Protein AF-A0A936DCD4-F1 (afdb_monomer_lite)

Sequence (125 aa):
MEKHLATALERLELAAAAGQKAVAVRLRDGKKLAVAVKRLAKRKGALVKRKKVASRRARKSPSGETRRALKSAIRELTTTTAALAKAKAAKASHATEYAALRTAHRRAAGYARAIAQVDRALRRK

Structure (mmCIF, N/CA/C/O backbone):
data_AF-A0A936DCD4-F1
#
_entry.id   AF-A0A936DCD4-F1
#
loop_
_atom_site.group_PDB
_atom_site.id
_atom_site.type_symbol
_atom_site.label_atom_id
_atom_site.label_alt_id
_atom_site.label_comp_id
_atom_site.label_asym_id
_atom_site.label_entity_id
_atom_site.label_seq_id
_atom_site.pdbx_PDB_ins_code
_atom_site.Cartn_x
_atom_site.Cartn_y
_atom_site.Cartn_z
_atom_site.occupancy
_atom_site.B_iso_or_equiv
_atom_site.auth_seq_id
_atom_site.auth_comp_id
_atom_site.auth_asym_id
_atom_site.auth_atom_id
_atom_site.pdbx_PDB_model_num
ATOM 1 N N . MET A 1 1 ? -34.923 10.822 30.972 1.00 56.56 1 MET A N 1
ATOM 2 C CA . MET A 1 1 ? -33.587 10.178 30.979 1.00 56.56 1 MET A CA 1
ATOM 3 C C . MET A 1 1 ? -33.568 8.827 30.267 1.00 56.56 1 MET A C 1
ATOM 5 O O . MET A 1 1 ? -32.669 8.615 29.466 1.00 56.56 1 MET A O 1
ATOM 9 N N . GLU A 1 2 ? -34.558 7.950 30.463 1.00 62.16 2 GLU A N 1
ATOM 10 C CA . GLU A 1 2 ? -34.585 6.606 29.845 1.00 62.16 2 GLU A CA 1
ATOM 11 C C . GLU A 1 2 ? -34.512 6.599 28.308 1.00 62.16 2 GLU A C 1
ATOM 13 O O . GLU A 1 2 ? -33.747 5.830 27.733 1.00 62.16 2 GLU A O 1
ATOM 18 N N . LYS A 1 3 ? -35.212 7.518 27.622 1.00 66.38 3 LYS A N 1
ATOM 19 C CA . LYS A 1 3 ? -35.131 7.646 26.152 1.00 66.38 3 LYS A CA 1
ATOM 20 C C . LYS A 1 3 ? -33.720 7.978 25.644 1.00 66.38 3 LYS A C 1
ATOM 22 O O . LYS A 1 3 ? -33.325 7.497 24.583 1.00 66.38 3 LYS A O 1
ATOM 27 N N . HIS A 1 4 ? -32.948 8.774 26.389 1.00 72.81 4 HIS A N 1
ATOM 28 C CA . HIS A 1 4 ? -31.580 9.140 25.997 1.00 72.81 4 HIS A CA 1
ATOM 29 C C . HIS A 1 4 ? -30.605 7.974 26.176 1.00 72.81 4 HIS A C 1
ATOM 31 O O . HIS A 1 4 ? -29.715 7.803 25.347 1.00 72.81 4 HIS A O 1
ATOM 37 N N . LEU A 1 5 ? -30.816 7.147 27.204 1.00 73.94 5 LEU A N 1
ATOM 38 C CA . LEU A 1 5 ? -30.068 5.909 27.419 1.00 73.94 5 LEU A CA 1
ATOM 39 C C . LEU A 1 5 ? -30.348 4.892 26.310 1.00 73.94 5 LEU A C 1
ATOM 41 O O . LEU A 1 5 ? -29.406 4.445 25.665 1.00 73.94 5 LEU A O 1
ATOM 45 N N . ALA A 1 6 ? -31.618 4.609 26.006 1.00 76.12 6 ALA A N 1
ATOM 46 C CA . ALA A 1 6 ? -31.985 3.689 24.925 1.00 76.12 6 ALA A CA 1
ATOM 47 C C . ALA A 1 6 ? -31.394 4.119 23.567 1.00 76.12 6 ALA A C 1
ATOM 49 O O . ALA A 1 6 ? -30.773 3.318 22.871 1.00 76.12 6 ALA A O 1
ATOM 50 N N . THR A 1 7 ? -31.481 5.415 23.243 1.00 81.69 7 THR A N 1
ATOM 51 C CA . THR A 1 7 ? -30.880 5.982 22.021 1.00 81.69 7 THR A CA 1
ATOM 52 C C . THR A 1 7 ? -29.352 5.842 22.004 1.00 81.69 7 THR A C 1
ATOM 54 O O . THR A 1 7 ? -28.753 5.613 20.953 1.00 81.69 7 THR A O 1
ATOM 57 N N . ALA A 1 8 ? -28.685 6.000 23.152 1.00 79.25 8 ALA A N 1
ATOM 58 C CA . ALA A 1 8 ? -27.233 5.856 23.247 1.00 79.25 8 ALA A CA 1
ATOM 59 C C . ALA A 1 8 ? -26.778 4.402 23.030 1.00 79.25 8 ALA A C 1
ATOM 61 O O . ALA A 1 8 ? -25.755 4.182 22.381 1.00 79.25 8 ALA A O 1
ATOM 62 N N . LEU A 1 9 ? -27.547 3.425 23.521 1.00 80.12 9 LEU A N 1
ATOM 63 C CA . LEU A 1 9 ? -27.272 1.999 23.323 1.00 80.12 9 LEU A CA 1
ATOM 64 C C . LEU A 1 9 ? -27.428 1.587 21.866 1.00 80.12 9 LEU A C 1
ATOM 66 O O . LEU A 1 9 ? -26.513 0.992 21.301 1.00 80.12 9 LEU A O 1
ATOM 70 N N . GLU A 1 10 ? -28.523 1.993 21.231 1.00 82.88 10 GLU A N 1
ATOM 71 C CA . GLU A 1 10 ? -28.753 1.729 19.811 1.00 82.88 10 GLU A CA 1
ATOM 72 C C . GLU A 1 10 ? -27.627 2.326 18.948 1.00 82.88 10 GLU A C 1
ATOM 74 O O . GLU A 1 10 ? -27.054 1.661 18.081 1.00 82.88 10 GLU A O 1
ATOM 79 N N . ARG A 1 11 ? -27.208 3.565 19.243 1.00 84.62 11 ARG A N 1
ATOM 80 C CA . ARG A 1 11 ? -26.066 4.203 18.566 1.00 84.62 11 ARG A CA 1
ATOM 81 C C . ARG A 1 11 ? -24.754 3.452 18.786 1.00 84.62 11 ARG A C 1
ATOM 83 O O . ARG A 1 11 ? -23.942 3.380 17.862 1.00 84.62 11 ARG A O 1
ATOM 90 N N . LEU A 1 12 ? -24.528 2.901 19.978 1.00 83.38 12 LEU A N 1
ATOM 91 C CA . LEU A 1 12 ? -23.328 2.124 20.287 1.00 83.38 12 LEU A CA 1
ATOM 92 C C . LEU A 1 12 ? -23.303 0.793 19.525 1.00 83.38 12 LEU A C 1
ATOM 94 O O . LEU A 1 12 ? -22.260 0.424 18.982 1.00 83.38 12 LEU A O 1
ATOM 98 N N . GLU A 1 13 ? -24.435 0.095 19.439 1.00 82.94 13 GLU A N 1
ATOM 99 C CA . GLU A 1 13 ? -24.567 -1.142 18.664 1.00 82.94 13 GLU A CA 1
ATOM 100 C C . GLU A 1 13 ? -24.345 -0.895 17.169 1.00 82.94 13 GLU A C 1
ATOM 102 O O . GLU A 1 13 ? -23.547 -1.592 16.529 1.00 82.94 13 GLU A O 1
ATOM 107 N N . LEU A 1 14 ? -24.959 0.161 16.624 1.00 84.75 14 LEU A N 1
ATOM 108 C CA . LEU A 1 14 ? -24.741 0.596 15.245 1.00 84.75 14 LEU A CA 1
ATOM 109 C C . LEU A 1 14 ? -23.267 0.941 14.990 1.00 84.75 14 LEU A C 1
ATOM 111 O O . LEU A 1 14 ? -22.693 0.501 13.989 1.00 84.75 14 LEU A O 1
ATOM 115 N N . ALA A 1 15 ? -22.620 1.667 15.906 1.00 84.38 15 ALA A N 1
ATOM 116 C CA . ALA A 1 15 ? -21.201 2.002 15.809 1.00 84.38 15 ALA A CA 1
ATOM 117 C C . ALA A 1 15 ? -20.300 0.756 15.877 1.00 84.38 15 ALA A C 1
ATOM 119 O O . ALA A 1 15 ? -19.321 0.656 15.130 1.00 84.38 15 ALA A O 1
ATOM 120 N N . ALA A 1 16 ? -20.631 -0.225 16.720 1.00 84.50 16 ALA A N 1
ATOM 121 C CA . ALA A 1 16 ? -19.896 -1.482 16.817 1.00 84.50 16 ALA A CA 1
ATOM 122 C C . ALA A 1 16 ? -19.998 -2.299 15.517 1.00 84.50 16 ALA A C 1
ATOM 124 O O . ALA A 1 16 ? -18.972 -2.747 14.991 1.00 84.50 16 ALA A O 1
ATOM 125 N N . ALA A 1 17 ? -21.204 -2.427 14.953 1.00 85.12 17 ALA A N 1
ATOM 126 C CA . ALA A 1 17 ? -21.443 -3.124 13.691 1.00 85.12 17 ALA A CA 1
ATOM 127 C C . ALA A 1 17 ? -20.772 -2.417 12.498 1.00 85.12 17 ALA A C 1
ATOM 129 O O . ALA A 1 17 ? -20.125 -3.063 11.664 1.00 85.12 17 ALA A O 1
ATOM 130 N N . ALA A 1 18 ? -20.864 -1.085 12.430 1.00 87.44 18 ALA A N 1
ATOM 131 C CA . ALA A 1 18 ? -20.178 -0.281 11.420 1.00 87.44 18 ALA A CA 1
ATOM 132 C C . ALA A 1 18 ? -18.652 -0.420 11.532 1.00 87.44 18 ALA A C 1
ATOM 134 O O . ALA A 1 18 ? -17.971 -0.634 10.525 1.00 87.44 18 ALA A O 1
ATOM 135 N N . GLY A 1 19 ? -18.115 -0.394 12.756 1.00 88.19 19 GLY A N 1
ATOM 136 C CA . GLY A 1 19 ? -16.696 -0.608 13.031 1.00 88.19 19 GLY A CA 1
ATOM 137 C C . GLY A 1 19 ? -16.201 -1.974 12.550 1.00 88.19 19 GLY A C 1
ATOM 138 O O . GLY A 1 19 ? -15.152 -2.057 11.909 1.00 88.19 19 GLY A O 1
ATOM 139 N N . GLN A 1 20 ? -16.976 -3.041 12.765 1.00 89.06 20 GLN A N 1
ATOM 140 C CA . GLN A 1 20 ? -16.626 -4.382 12.288 1.00 89.06 20 GLN A CA 1
ATOM 141 C C . GLN A 1 20 ? -16.562 -4.447 10.755 1.00 89.06 20 GLN A C 1
ATOM 143 O O . GLN A 1 20 ? -15.596 -4.976 10.192 1.00 89.06 20 GLN A O 1
ATOM 148 N N . LYS A 1 21 ? -17.554 -3.863 10.067 1.00 90.69 21 LYS A N 1
ATOM 149 C CA . LYS A 1 21 ? -17.563 -3.762 8.598 1.00 90.69 21 LYS A CA 1
ATOM 150 C C . LYS A 1 21 ? -16.355 -2.968 8.095 1.00 90.69 21 LYS A C 1
ATOM 152 O O . LYS A 1 21 ? -15.657 -3.425 7.188 1.00 90.69 21 LYS A O 1
ATOM 157 N N . ALA A 1 22 ? -16.052 -1.831 8.721 1.00 91.56 22 ALA A N 1
ATOM 158 C CA . AL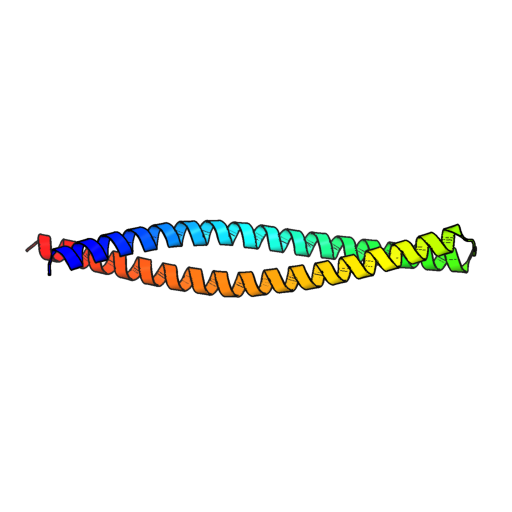A A 1 22 ? -14.912 -0.992 8.363 1.00 91.56 22 ALA A CA 1
ATOM 159 C C . ALA A 1 22 ? -13.570 -1.730 8.530 1.00 91.56 22 ALA A C 1
ATOM 161 O O . ALA A 1 22 ? -12.727 -1.689 7.632 1.00 91.56 22 ALA A O 1
ATOM 162 N N . VAL A 1 23 ? -13.385 -2.476 9.627 1.00 93.25 23 VAL A N 1
ATOM 163 C CA . VAL A 1 23 ? -12.195 -3.318 9.846 1.00 93.25 23 VAL A CA 1
ATOM 164 C C . VAL A 1 23 ? -12.067 -4.385 8.752 1.00 93.25 23 VAL A C 1
ATOM 166 O O . VAL A 1 23 ? -10.969 -4.606 8.237 1.00 93.25 23 VAL A O 1
ATOM 169 N N . ALA A 1 24 ? -13.163 -5.036 8.357 1.00 92.94 24 ALA A N 1
ATOM 170 C CA . ALA A 1 24 ? -13.134 -6.049 7.301 1.00 92.94 24 ALA A CA 1
ATOM 171 C C . ALA A 1 24 ? -12.758 -5.460 5.929 1.00 92.94 24 ALA A C 1
ATOM 173 O O . ALA A 1 24 ? -11.951 -6.051 5.205 1.00 92.94 24 ALA A O 1
ATOM 174 N N . VAL A 1 25 ? -13.296 -4.287 5.581 1.00 93.44 25 VAL A N 1
ATOM 175 C CA . VAL A 1 25 ? -12.967 -3.577 4.332 1.00 93.44 25 VAL A CA 1
ATOM 176 C C . VAL A 1 25 ? -11.498 -3.162 4.321 1.00 93.44 25 VAL A C 1
ATOM 178 O O . VAL A 1 25 ? -10.759 -3.548 3.414 1.00 93.44 25 VAL A O 1
ATOM 181 N N . ARG A 1 26 ? -11.033 -2.480 5.374 1.00 93.44 26 ARG A N 1
ATOM 182 C CA . ARG A 1 26 ? -9.640 -2.020 5.465 1.00 93.44 26 ARG A CA 1
ATOM 183 C C . ARG A 1 26 ? -8.646 -3.181 5.479 1.00 93.44 26 ARG A C 1
ATOM 185 O O . ARG A 1 26 ? -7.585 -3.099 4.870 1.00 93.44 26 ARG A O 1
ATOM 192 N N . LEU A 1 27 ? -8.999 -4.335 6.044 1.00 93.94 27 LEU A N 1
ATOM 193 C CA . LEU A 1 27 ? -8.162 -5.532 5.914 1.00 93.94 27 LEU A CA 1
ATOM 194 C C . LEU A 1 27 ? -7.952 -5.942 4.442 1.00 93.94 27 LEU A C 1
ATOM 196 O O . LEU A 1 27 ? -6.839 -6.304 4.051 1.00 93.94 27 LEU A O 1
ATOM 200 N N . ARG A 1 28 ? -9.003 -5.891 3.614 1.00 94.50 28 ARG A N 1
ATOM 201 C CA . ARG A 1 28 ? -8.914 -6.213 2.178 1.00 94.50 28 ARG A CA 1
ATOM 202 C C . ARG A 1 28 ? -8.073 -5.181 1.433 1.00 94.50 28 ARG A C 1
ATOM 204 O O . ARG A 1 28 ? -7.251 -5.563 0.600 1.00 94.50 28 ARG A O 1
ATOM 211 N N . ASP A 1 29 ? -8.219 -3.904 1.758 1.00 93.62 29 ASP A N 1
ATOM 212 C CA . ASP A 1 29 ? -7.445 -2.837 1.120 1.00 93.62 29 ASP A CA 1
ATOM 213 C C . ASP A 1 29 ? -5.957 -2.920 1.472 1.00 93.62 29 ASP A C 1
ATOM 215 O O . ASP A 1 29 ? -5.108 -2.838 0.581 1.00 93.62 29 ASP A O 1
ATOM 219 N N . GLY A 1 30 ? -5.624 -3.253 2.722 1.00 94.31 30 GLY A N 1
ATOM 220 C CA . GLY A 1 30 ? -4.253 -3.567 3.124 1.00 94.31 30 GLY A CA 1
ATOM 221 C C . GLY A 1 30 ? -3.627 -4.696 2.291 1.00 94.31 30 GLY A C 1
ATOM 222 O O . GLY A 1 30 ? -2.472 -4.590 1.863 1.00 94.31 30 GLY A O 1
ATOM 223 N N . LYS A 1 31 ? -4.394 -5.755 1.978 1.00 95.12 31 LYS A N 1
ATOM 224 C CA . LYS A 1 31 ? -3.939 -6.840 1.085 1.00 95.12 31 LYS A CA 1
ATOM 225 C C . LYS A 1 31 ? -3.697 -6.338 -0.341 1.00 95.12 31 LYS A C 1
ATOM 227 O O . LYS A 1 31 ? -2.653 -6.647 -0.919 1.00 95.12 31 LYS A O 1
ATOM 232 N N . LYS A 1 32 ? -4.606 -5.529 -0.900 1.00 96.12 32 LYS A N 1
ATOM 233 C CA . LYS A 1 32 ? -4.445 -4.933 -2.241 1.00 96.12 32 LYS A CA 1
ATOM 234 C C . LYS A 1 32 ? -3.188 -4.061 -2.321 1.00 96.12 32 LYS A C 1
ATOM 236 O O . LYS A 1 32 ? -2.408 -4.200 -3.265 1.00 96.12 32 LYS A O 1
ATOM 241 N N . LEU A 1 33 ? -2.940 -3.227 -1.310 1.00 95.44 33 LEU A N 1
ATOM 242 C CA . LEU A 1 33 ? -1.739 -2.389 -1.223 1.00 95.44 33 LEU A CA 1
ATOM 243 C C . LEU A 1 33 ? -0.461 -3.236 -1.157 1.00 95.44 33 LEU A C 1
ATOM 245 O O . LEU A 1 33 ? 0.514 -2.949 -1.855 1.00 95.44 33 LEU A O 1
ATOM 249 N N . ALA A 1 34 ? -0.463 -4.326 -0.384 1.00 96.00 34 ALA A N 1
ATOM 250 C CA . ALA A 1 34 ? 0.671 -5.248 -0.324 1.00 96.00 34 ALA A CA 1
ATOM 251 C C . ALA A 1 34 ? 0.963 -5.909 -1.685 1.00 96.00 34 ALA A C 1
ATOM 253 O O . ALA A 1 34 ? 2.125 -5.972 -2.104 1.00 96.00 34 ALA A O 1
ATOM 254 N N . VAL A 1 35 ? -0.077 -6.347 -2.403 1.00 97.75 35 VAL A N 1
ATOM 255 C CA . VAL A 1 35 ? 0.050 -6.901 -3.762 1.00 97.75 35 VAL A CA 1
ATOM 256 C C . VAL A 1 35 ? 0.597 -5.851 -4.731 1.00 97.75 35 VAL A C 1
ATOM 258 O O . VAL A 1 35 ? 1.523 -6.147 -5.492 1.00 97.75 35 VAL A O 1
ATOM 261 N N . ALA A 1 36 ? 0.097 -4.613 -4.675 1.00 96.62 36 ALA A N 1
ATOM 262 C CA . ALA A 1 36 ? 0.571 -3.518 -5.518 1.00 96.62 36 ALA A CA 1
ATOM 263 C C . ALA A 1 36 ? 2.064 -3.224 -5.296 1.00 96.62 36 ALA A C 1
ATOM 265 O O . ALA A 1 36 ? 2.824 -3.149 -6.266 1.00 96.62 36 ALA A O 1
ATOM 266 N N . VAL A 1 37 ? 2.508 -3.146 -4.035 1.00 98.12 37 VAL A N 1
ATOM 267 C CA . VAL A 1 37 ? 3.926 -2.968 -3.679 1.00 98.12 37 VAL A CA 1
ATOM 268 C C . VAL A 1 37 ? 4.777 -4.116 -4.228 1.00 98.12 37 VAL A C 1
ATOM 270 O O . VAL A 1 37 ? 5.798 -3.862 -4.870 1.00 98.12 37 VAL A O 1
ATOM 273 N N . LYS A 1 38 ? 4.352 -5.376 -4.048 1.00 98.06 38 LYS A N 1
ATOM 274 C CA . LYS A 1 38 ? 5.078 -6.554 -4.561 1.00 98.06 38 LYS A CA 1
ATOM 275 C C . LYS A 1 38 ? 5.194 -6.523 -6.088 1.00 98.06 38 LYS A C 1
ATOM 277 O O . LYS A 1 38 ? 6.276 -6.754 -6.629 1.00 98.06 38 LYS A O 1
ATOM 282 N N . ARG A 1 39 ? 4.102 -6.204 -6.789 1.00 97.94 39 ARG A N 1
ATOM 283 C CA . ARG A 1 39 ? 4.065 -6.095 -8.256 1.00 97.94 39 ARG A CA 1
ATOM 284 C C . ARG A 1 39 ? 5.008 -5.003 -8.764 1.00 97.94 39 ARG A C 1
ATOM 286 O O . ARG A 1 39 ? 5.801 -5.256 -9.668 1.00 97.94 39 ARG A O 1
ATOM 293 N N . LEU A 1 40 ? 4.959 -3.812 -8.168 1.00 98.00 40 LEU A N 1
ATOM 294 C CA . LEU A 1 40 ? 5.817 -2.685 -8.547 1.00 98.00 40 LEU A CA 1
ATOM 295 C C . LEU A 1 40 ? 7.297 -2.962 -8.250 1.00 98.00 40 LEU A C 1
ATOM 297 O O . LEU A 1 40 ? 8.152 -2.628 -9.067 1.00 98.00 40 LEU A O 1
ATOM 301 N N . ALA A 1 41 ? 7.608 -3.635 -7.139 1.00 97.88 41 ALA A N 1
ATOM 302 C CA . ALA A 1 41 ? 8.971 -4.055 -6.819 1.00 97.88 41 ALA A CA 1
ATOM 303 C C . ALA A 1 41 ? 9.525 -5.048 -7.856 1.00 97.88 41 ALA A C 1
ATOM 305 O O . ALA A 1 41 ? 10.635 -4.857 -8.358 1.00 97.88 41 ALA A O 1
ATOM 306 N N . LYS A 1 42 ? 8.732 -6.058 -8.247 1.00 98.12 42 LYS A N 1
ATOM 307 C CA . LYS A 1 42 ? 9.100 -6.993 -9.325 1.00 98.12 42 LYS A CA 1
ATOM 308 C C . LYS A 1 42 ? 9.320 -6.266 -10.655 1.00 98.12 42 LYS A C 1
ATOM 310 O O . LYS A 1 42 ? 10.345 -6.476 -11.304 1.00 98.12 42 LYS A O 1
ATOM 315 N N . ARG A 1 43 ? 8.404 -5.363 -11.032 1.00 97.25 43 ARG A N 1
ATOM 316 C CA . ARG A 1 43 ? 8.517 -4.556 -12.259 1.00 97.25 43 ARG A CA 1
ATOM 317 C C . ARG A 1 43 ? 9.779 -3.694 -12.252 1.00 97.25 43 ARG A C 1
ATOM 319 O O . ARG A 1 43 ? 10.503 -3.688 -13.242 1.00 97.25 43 ARG A O 1
ATOM 326 N N . LYS A 1 44 ? 10.096 -3.034 -11.132 1.00 97.44 44 LYS A N 1
ATOM 327 C CA . LYS A 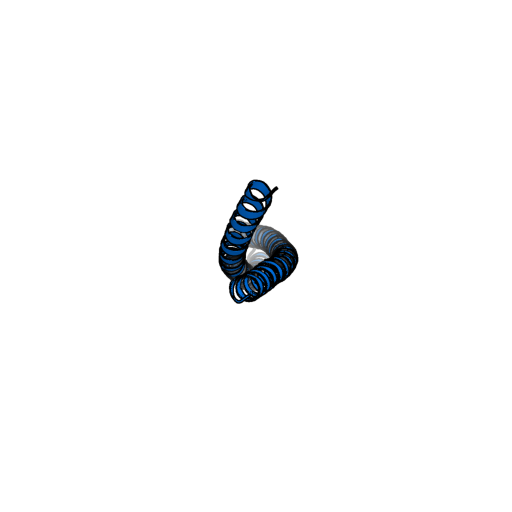1 44 ? 11.347 -2.276 -10.968 1.00 97.44 44 LYS A CA 1
ATOM 328 C C . LYS A 1 44 ? 12.566 -3.164 -11.233 1.00 97.44 44 LYS A C 1
ATOM 330 O O . LYS A 1 44 ? 13.439 -2.770 -12.001 1.00 97.44 44 LYS A O 1
ATOM 335 N N . GLY A 1 45 ? 12.608 -4.367 -10.656 1.00 97.12 45 GLY A N 1
ATOM 336 C CA . GLY A 1 45 ? 13.691 -5.328 -10.886 1.00 97.12 45 GLY A CA 1
ATOM 337 C C . GLY A 1 45 ? 13.868 -5.694 -12.365 1.00 97.12 45 GLY A C 1
ATOM 338 O O . GLY A 1 45 ? 14.986 -5.659 -12.882 1.00 97.12 45 GLY A O 1
ATOM 339 N N . ALA A 1 46 ? 12.770 -5.971 -13.073 1.00 97.31 46 ALA A N 1
ATOM 340 C CA . ALA A 1 46 ? 12.798 -6.254 -14.509 1.00 97.31 46 ALA A CA 1
ATOM 341 C C . ALA A 1 46 ? 13.291 -5.048 -15.335 1.00 97.31 46 ALA A C 1
ATOM 343 O O . ALA A 1 46 ? 14.141 -5.198 -16.214 1.00 97.31 46 ALA A O 1
ATOM 344 N N . LEU A 1 47 ? 12.831 -3.837 -15.011 1.00 97.38 47 LEU A N 1
ATOM 345 C CA . LEU A 1 47 ? 13.230 -2.608 -15.703 1.00 97.38 47 LEU A CA 1
ATOM 346 C C . LEU A 1 47 ? 14.701 -2.247 -15.480 1.00 97.38 47 LEU A C 1
ATOM 348 O O . LEU A 1 47 ? 15.355 -1.767 -16.403 1.00 97.38 47 LEU A O 1
ATOM 352 N N . VAL A 1 48 ? 15.261 -2.534 -14.301 1.00 97.62 48 VAL A N 1
ATOM 353 C CA . VAL A 1 48 ? 16.706 -2.390 -14.058 1.00 97.62 48 VAL A CA 1
ATOM 354 C C . VAL A 1 48 ? 17.502 -3.290 -15.006 1.00 97.62 48 VAL A C 1
ATOM 356 O O . VAL A 1 48 ? 18.474 -2.828 -15.610 1.00 97.62 48 VAL A O 1
ATOM 359 N N . LYS A 1 49 ? 17.083 -4.550 -15.192 1.00 97.06 49 LYS A N 1
ATOM 360 C CA . LYS A 1 49 ? 17.717 -5.464 -16.158 1.00 97.06 49 LYS A CA 1
ATOM 361 C C . LYS A 1 49 ? 17.571 -4.939 -17.592 1.00 97.06 49 LYS A C 1
ATOM 363 O O . LYS A 1 49 ? 18.571 -4.845 -18.302 1.00 97.06 49 LYS A O 1
ATOM 368 N N . ARG A 1 50 ? 16.368 -4.501 -17.986 1.00 95.81 50 ARG A N 1
ATOM 369 C CA . ARG A 1 50 ? 16.092 -3.920 -19.315 1.00 95.81 50 ARG A CA 1
ATOM 370 C C . ARG A 1 50 ? 16.960 -2.690 -19.599 1.00 95.81 50 ARG A C 1
ATOM 372 O O . ARG A 1 50 ? 17.577 -2.622 -20.658 1.00 95.81 50 ARG A O 1
ATOM 379 N N . LYS A 1 51 ? 17.094 -1.768 -18.636 1.00 97.38 51 LYS A N 1
ATOM 380 C CA . LYS A 1 51 ? 17.990 -0.600 -18.727 1.00 97.38 51 LYS A CA 1
ATOM 381 C C . LYS A 1 51 ? 19.441 -1.030 -18.951 1.00 97.38 51 LYS A C 1
ATOM 383 O O . LYS A 1 51 ? 20.111 -0.460 -19.808 1.00 97.38 51 LYS A O 1
ATOM 388 N N . LYS A 1 52 ? 19.938 -2.022 -18.199 1.00 96.69 52 LYS A N 1
ATOM 389 C CA . LYS A 1 52 ? 21.315 -2.528 -18.354 1.00 96.69 52 LYS A CA 1
ATOM 390 C C . LYS A 1 52 ? 21.553 -3.077 -19.764 1.00 96.69 52 LYS A C 1
ATOM 392 O O . LYS A 1 52 ? 22.554 -2.725 -20.382 1.00 96.69 52 LYS A O 1
ATOM 397 N N . VAL A 1 53 ? 20.627 -3.882 -20.289 1.00 95.75 53 VAL A N 1
ATOM 398 C CA . VAL A 1 53 ? 20.719 -4.438 -21.651 1.00 95.75 53 VAL A CA 1
ATOM 399 C C . VAL A 1 53 ? 20.661 -3.334 -22.707 1.00 95.75 53 VAL A C 1
ATOM 401 O O . VAL A 1 53 ? 21.525 -3.287 -23.579 1.00 95.75 53 VAL A O 1
ATOM 404 N N . ALA A 1 54 ? 19.703 -2.409 -22.603 1.00 94.69 54 ALA A N 1
ATOM 405 C CA . ALA A 1 54 ? 19.575 -1.287 -23.533 1.00 94.69 54 ALA A CA 1
ATOM 406 C C . ALA A 1 54 ? 20.823 -0.389 -23.528 1.00 94.69 54 ALA A C 1
ATOM 408 O O . ALA A 1 54 ? 21.294 0.012 -24.586 1.00 94.69 54 ALA A O 1
ATOM 409 N N . SER A 1 55 ? 21.409 -0.138 -22.353 1.00 95.88 55 SER A N 1
ATOM 410 C CA . SER A 1 55 ? 22.658 0.623 -22.212 1.00 95.88 55 SER A CA 1
ATOM 411 C C . SER A 1 55 ? 23.830 -0.078 -22.900 1.00 95.88 55 SER A C 1
ATOM 413 O O . SER A 1 55 ? 24.561 0.547 -23.665 1.00 95.88 55 SER A O 1
ATOM 415 N N . ARG A 1 56 ? 23.979 -1.396 -22.698 1.00 96.44 56 ARG A N 1
ATOM 416 C CA . ARG A 1 56 ? 25.008 -2.191 -23.389 1.00 96.44 56 ARG A CA 1
ATOM 417 C C . ARG A 1 56 ? 24.835 -2.142 -24.909 1.00 96.44 56 ARG A C 1
ATOM 419 O O . ARG A 1 56 ? 25.819 -1.942 -25.609 1.00 96.44 56 ARG A O 1
ATOM 426 N N . ARG A 1 57 ? 23.604 -2.274 -25.415 1.00 94.06 57 ARG A N 1
ATOM 427 C CA . ARG A 1 57 ? 23.309 -2.189 -26.858 1.00 94.06 57 ARG A CA 1
ATOM 428 C C . ARG A 1 57 ? 23.599 -0.802 -27.428 1.00 94.06 57 ARG A C 1
ATOM 430 O O . ARG A 1 57 ? 24.255 -0.712 -28.452 1.00 94.06 57 ARG A O 1
ATOM 437 N N . ALA A 1 58 ? 23.192 0.262 -26.738 1.00 94.88 58 ALA A N 1
ATOM 438 C CA . ALA A 1 58 ? 23.454 1.636 -27.169 1.00 94.88 58 ALA A CA 1
ATOM 439 C C . ALA A 1 58 ? 24.951 1.985 -27.212 1.00 94.88 58 ALA A C 1
ATOM 441 O O . ALA A 1 58 ? 25.345 2.833 -28.004 1.00 94.88 58 ALA A O 1
ATOM 442 N N . ARG A 1 59 ? 25.776 1.331 -26.380 1.00 94.38 59 ARG A N 1
ATOM 443 C CA . ARG A 1 59 ? 27.241 1.461 -26.416 1.00 94.38 59 ARG A CA 1
ATOM 444 C C . ARG A 1 59 ? 27.880 0.659 -27.550 1.00 94.38 59 ARG A C 1
ATOM 446 O O . ARG A 1 59 ? 28.789 1.165 -28.187 1.00 94.38 59 ARG A O 1
ATOM 453 N N . LYS A 1 60 ? 27.425 -0.578 -27.781 1.00 95.88 60 LYS A N 1
ATOM 454 C CA . LYS A 1 60 ? 27.992 -1.473 -28.806 1.00 95.88 60 LYS A CA 1
ATOM 455 C C . LYS A 1 60 ? 27.582 -1.103 -30.233 1.00 95.88 60 LYS A C 1
ATOM 457 O O . LYS A 1 60 ? 28.387 -1.225 -31.142 1.00 95.88 60 LYS A O 1
ATOM 462 N N . SER A 1 61 ? 26.337 -0.678 -30.420 1.00 91.81 61 SER A N 1
ATOM 463 C CA . SER A 1 61 ? 25.762 -0.353 -31.730 1.00 91.81 61 SER A CA 1
ATOM 464 C C . SER A 1 61 ? 24.932 0.927 -31.596 1.00 91.81 61 SER A C 1
ATOM 466 O O . SER A 1 61 ? 23.712 0.875 -31.386 1.00 91.81 61 SER A O 1
ATOM 468 N N . PRO A 1 62 ? 25.589 2.099 -31.614 1.00 92.06 62 PRO A N 1
ATOM 469 C CA . PRO A 1 62 ? 24.911 3.372 -31.432 1.00 92.06 62 PRO A CA 1
ATOM 470 C C . PRO A 1 62 ? 24.014 3.665 -32.637 1.00 92.06 62 PRO A C 1
ATOM 472 O O . PRO A 1 62 ? 24.491 3.857 -33.747 1.00 92.06 62 PRO A O 1
ATOM 475 N N . SER A 1 63 ? 22.706 3.737 -32.413 1.00 94.88 63 SER A N 1
ATOM 476 C CA . SER A 1 63 ? 21.724 4.112 -33.429 1.00 9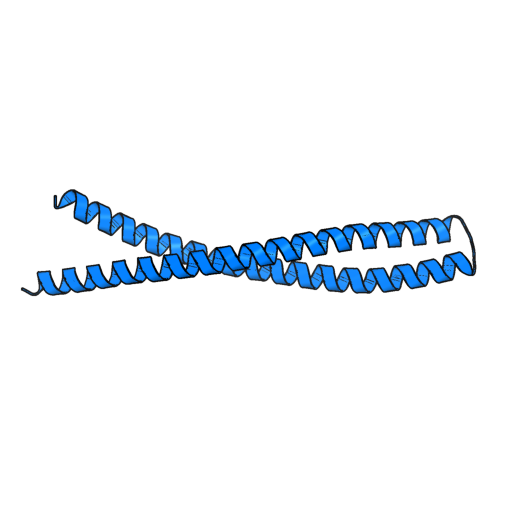4.88 63 SER A CA 1
ATOM 477 C C . SER A 1 63 ? 20.604 4.937 -32.796 1.00 94.88 63 SER A C 1
ATOM 479 O O . SER A 1 63 ? 20.472 5.013 -31.566 1.00 94.88 63 SER A O 1
ATOM 481 N N . GLY A 1 64 ? 19.776 5.578 -33.625 1.00 94.31 64 GLY A N 1
ATOM 482 C CA . GLY A 1 64 ? 18.588 6.288 -33.143 1.00 94.31 64 GLY A CA 1
ATOM 483 C C . GLY A 1 64 ? 17.664 5.374 -32.329 1.00 94.31 64 GLY A C 1
ATOM 484 O O . GLY A 1 64 ? 17.164 5.770 -31.273 1.00 94.31 64 GLY A O 1
ATOM 485 N N . GLU A 1 65 ? 17.510 4.124 -32.762 1.00 93.62 65 GLU A N 1
ATOM 486 C CA . GLU A 1 65 ? 16.690 3.112 -32.096 1.00 93.62 65 GLU A CA 1
ATOM 487 C C . GLU A 1 65 ? 17.258 2.693 -30.739 1.00 93.62 65 GLU A C 1
ATOM 489 O O . GLU A 1 65 ? 16.533 2.698 -29.740 1.00 93.62 65 GLU A O 1
ATOM 494 N N . THR A 1 66 ? 18.560 2.391 -30.649 1.00 93.88 66 THR A N 1
ATOM 495 C CA . THR A 1 66 ? 19.169 1.955 -29.380 1.00 93.88 66 THR A CA 1
ATOM 496 C C . THR A 1 66 ? 19.165 3.073 -28.334 1.00 93.88 66 THR A C 1
ATOM 498 O O . THR A 1 66 ? 18.922 2.816 -27.148 1.00 93.88 66 THR A O 1
ATOM 501 N N . ARG A 1 67 ? 19.307 4.336 -28.762 1.00 94.00 67 ARG A N 1
ATOM 502 C CA . ARG A 1 67 ? 19.127 5.518 -27.898 1.00 94.00 67 ARG A CA 1
ATOM 503 C C . ARG A 1 67 ? 17.678 5.680 -27.427 1.00 94.00 67 ARG A C 1
ATOM 505 O O . ARG A 1 67 ? 17.455 5.949 -26.243 1.00 94.00 67 ARG A O 1
ATOM 512 N N . ARG A 1 68 ? 16.686 5.505 -28.311 1.00 95.00 68 ARG A N 1
ATOM 513 C CA . ARG A 1 68 ? 15.251 5.564 -27.954 1.00 95.00 68 ARG A CA 1
ATOM 514 C C . ARG A 1 68 ? 14.878 4.462 -26.960 1.00 95.00 68 ARG A C 1
ATOM 516 O O . ARG A 1 68 ? 14.247 4.758 -25.945 1.00 95.00 68 ARG A O 1
ATOM 523 N N . ALA A 1 69 ? 15.341 3.233 -27.185 1.00 93.06 69 ALA A N 1
ATOM 524 C CA . ALA A 1 69 ? 15.118 2.104 -26.283 1.00 93.06 69 ALA A CA 1
ATOM 525 C C . ALA A 1 69 ? 15.706 2.352 -24.881 1.00 93.06 69 ALA A C 1
ATOM 527 O O . ALA A 1 69 ? 15.047 2.087 -23.873 1.00 93.06 69 ALA A O 1
ATOM 528 N N . LEU A 1 70 ? 16.917 2.917 -24.795 1.00 96.00 70 LEU A N 1
ATOM 529 C CA . LEU A 1 70 ? 17.525 3.292 -23.515 1.00 96.00 70 LEU A CA 1
ATOM 530 C C . LEU A 1 70 ? 16.724 4.392 -22.801 1.00 96.00 70 LEU A C 1
ATOM 532 O O . LEU A 1 70 ? 16.437 4.258 -21.610 1.00 96.00 70 LEU A O 1
ATOM 536 N N . LYS A 1 71 ? 16.325 5.454 -23.515 1.00 96.56 71 LYS A N 1
ATOM 537 C CA . LYS A 1 71 ? 15.500 6.538 -22.949 1.00 96.56 71 LYS A CA 1
ATOM 538 C C . LYS A 1 71 ? 14.154 6.019 -22.434 1.00 96.56 71 LYS A C 1
ATOM 540 O O . LYS A 1 71 ? 13.756 6.380 -21.328 1.00 96.5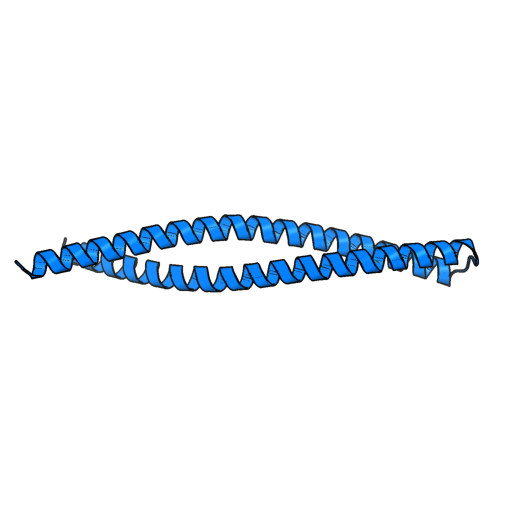6 71 LYS A O 1
ATOM 545 N N . SER A 1 72 ? 13.484 5.147 -23.188 1.00 96.44 72 SER A N 1
ATOM 546 C CA . SER A 1 72 ? 12.238 4.488 -22.769 1.00 96.44 72 SER A CA 1
ATOM 547 C C . SER A 1 72 ? 12.439 3.675 -21.484 1.00 96.44 72 SER A C 1
ATOM 549 O O . SER A 1 72 ? 11.728 3.902 -20.506 1.00 96.44 72 SER A O 1
ATOM 551 N N . ALA A 1 73 ? 13.468 2.821 -21.421 1.00 96.25 73 ALA A N 1
ATOM 552 C CA . ALA A 1 73 ? 13.752 2.022 -20.228 1.00 96.25 73 ALA A CA 1
ATOM 553 C C . ALA A 1 73 ? 14.057 2.886 -18.988 1.00 96.25 73 ALA A C 1
ATOM 555 O O . ALA A 1 73 ? 13.672 2.529 -17.874 1.00 96.25 73 ALA A O 1
ATOM 556 N N . ILE A 1 74 ? 14.728 4.031 -19.167 1.00 97.62 74 ILE A N 1
ATOM 557 C CA . ILE A 1 74 ? 14.975 4.995 -18.086 1.00 97.62 74 ILE A CA 1
ATOM 558 C C . ILE A 1 74 ? 13.659 5.624 -17.613 1.00 97.62 74 ILE A C 1
ATOM 560 O O . ILE A 1 74 ? 13.401 5.616 -16.411 1.00 97.62 74 ILE A O 1
ATOM 564 N N . ARG A 1 75 ? 12.811 6.110 -18.530 1.00 98.12 75 ARG A N 1
ATOM 565 C CA . ARG A 1 75 ? 11.505 6.714 -18.199 1.00 98.12 75 ARG A CA 1
ATOM 566 C C . ARG A 1 75 ? 10.568 5.731 -17.490 1.00 98.12 75 ARG A C 1
ATOM 568 O O . ARG A 1 75 ? 9.927 6.073 -16.499 1.00 98.12 75 ARG A O 1
ATOM 575 N N . GLU A 1 76 ? 10.500 4.487 -17.952 1.00 96.50 76 GLU A N 1
ATOM 576 C CA . GLU A 1 76 ? 9.701 3.448 -17.290 1.00 96.50 76 GLU A CA 1
ATOM 577 C C . GLU A 1 76 ? 10.234 3.128 -15.882 1.00 96.50 76 GLU A C 1
ATOM 579 O O . GLU A 1 76 ? 9.460 2.893 -14.949 1.00 96.50 76 GLU A O 1
ATOM 584 N N . LEU A 1 77 ? 11.559 3.125 -15.697 1.00 97.69 77 LEU A N 1
ATOM 585 C CA . LEU A 1 77 ? 12.171 2.863 -14.395 1.00 97.69 77 LEU A CA 1
ATOM 586 C C . LEU A 1 77 ? 11.918 4.002 -13.398 1.00 97.69 77 LEU A C 1
ATOM 588 O O . LEU A 1 77 ? 11.632 3.722 -12.229 1.00 97.69 77 LEU A O 1
ATOM 592 N N . THR A 1 78 ? 12.011 5.262 -13.831 1.00 97.88 78 THR A N 1
ATOM 593 C CA . THR A 1 78 ? 11.754 6.427 -12.967 1.00 97.88 78 THR A CA 1
ATOM 594 C C . THR A 1 78 ? 10.293 6.471 -12.533 1.00 97.88 78 THR A C 1
ATOM 596 O O . THR A 1 78 ? 10.016 6.516 -11.334 1.00 97.88 78 THR A O 1
ATOM 599 N N . THR A 1 79 ? 9.359 6.332 -13.477 1.00 98.00 79 THR A N 1
ATOM 600 C CA . THR A 1 79 ? 7.913 6.279 -13.196 1.00 98.00 79 THR A CA 1
ATOM 601 C C . THR A 1 79 ? 7.551 5.123 -12.259 1.00 98.00 79 THR A C 1
ATOM 603 O O . THR A 1 79 ? 6.867 5.328 -1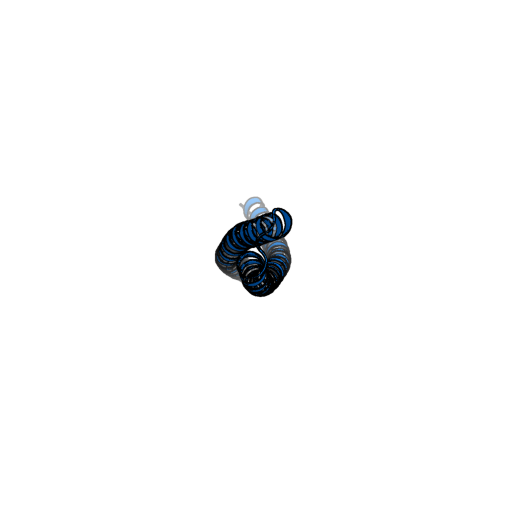1.256 1.00 98.00 79 THR A O 1
ATOM 606 N N . THR A 1 80 ? 8.078 3.917 -12.503 1.00 98.06 80 THR A N 1
ATOM 607 C CA . THR A 1 80 ? 7.840 2.751 -11.631 1.00 98.06 80 THR A CA 1
ATOM 608 C C . THR A 1 80 ? 8.426 2.951 -10.231 1.00 98.06 80 THR A C 1
ATOM 610 O O . THR A 1 80 ? 7.831 2.519 -9.244 1.00 98.06 80 THR A O 1
ATOM 613 N N . THR A 1 81 ? 9.580 3.613 -10.117 1.00 98.12 81 THR A N 1
ATOM 614 C CA . THR A 1 81 ? 10.209 3.899 -8.818 1.00 98.12 81 THR A CA 1
ATOM 615 C C . THR A 1 81 ? 9.381 4.895 -8.008 1.00 98.12 81 THR A C 1
ATOM 617 O O . THR A 1 81 ? 9.128 4.641 -6.830 1.00 98.12 81 THR A O 1
ATOM 620 N N . ALA A 1 82 ? 8.893 5.965 -8.640 1.00 98.12 82 ALA A N 1
ATOM 621 C CA . ALA A 1 82 ? 7.999 6.928 -8.001 1.00 98.12 82 ALA A CA 1
ATOM 622 C C . ALA A 1 82 ? 6.678 6.272 -7.561 1.00 98.12 82 ALA A C 1
ATOM 624 O O . ALA A 1 82 ? 6.243 6.446 -6.422 1.00 98.12 82 ALA A O 1
ATOM 625 N N . ALA A 1 83 ? 6.071 5.447 -8.420 1.00 97.62 83 ALA A N 1
ATOM 626 C CA . ALA A 1 83 ? 4.856 4.705 -8.085 1.00 97.62 83 ALA A CA 1
ATOM 627 C C . ALA A 1 83 ? 5.070 3.730 -6.914 1.00 97.62 83 ALA A C 1
ATOM 629 O O . ALA A 1 83 ? 4.220 3.627 -6.031 1.00 97.62 83 ALA A O 1
ATOM 630 N N . LEU A 1 84 ? 6.215 3.037 -6.867 1.00 98.00 84 LEU A N 1
ATOM 631 C CA . LEU A 1 84 ? 6.559 2.146 -5.757 1.00 98.00 84 LEU A CA 1
ATOM 632 C C . LEU A 1 84 ? 6.707 2.911 -4.436 1.00 98.00 84 LEU A C 1
ATOM 634 O O . LEU A 1 84 ? 6.243 2.421 -3.408 1.00 98.00 84 LEU A O 1
ATOM 638 N N . ALA A 1 85 ? 7.335 4.089 -4.455 1.00 97.94 85 ALA A N 1
ATOM 639 C CA . ALA A 1 85 ? 7.469 4.933 -3.269 1.00 97.94 85 ALA A CA 1
ATOM 640 C C . ALA A 1 85 ? 6.092 5.366 -2.738 1.00 97.94 85 ALA A C 1
ATOM 642 O O . ALA A 1 85 ? 5.796 5.148 -1.564 1.00 97.94 85 ALA A O 1
ATOM 643 N N . LYS A 1 86 ? 5.209 5.853 -3.622 1.00 97.31 86 LYS A N 1
ATOM 644 C CA . LYS A 1 86 ? 3.822 6.206 -3.274 1.00 97.31 86 LYS A CA 1
ATOM 645 C C . LYS A 1 86 ? 3.047 5.014 -2.705 1.00 97.31 86 LYS A C 1
ATOM 647 O O . LYS A 1 86 ? 2.398 5.139 -1.673 1.00 97.31 86 LYS A O 1
ATOM 652 N N . ALA A 1 87 ? 3.161 3.836 -3.322 1.00 97.12 87 ALA A N 1
ATOM 653 C CA . ALA A 1 87 ? 2.484 2.629 -2.845 1.00 97.12 87 ALA A CA 1
ATOM 654 C C . ALA A 1 87 ? 2.988 2.170 -1.463 1.00 97.12 87 ALA A C 1
ATOM 656 O O . ALA A 1 87 ? 2.199 1.700 -0.644 1.00 97.12 87 ALA A O 1
ATOM 657 N N . LYS A 1 88 ? 4.291 2.314 -1.183 1.00 97.75 88 LYS A N 1
ATOM 658 C CA . LYS A 1 88 ? 4.856 2.036 0.146 1.00 97.75 88 LYS A CA 1
ATOM 659 C C . LYS A 1 88 ? 4.338 3.019 1.196 1.00 97.75 88 LYS A C 1
ATOM 661 O O . LYS A 1 88 ? 3.943 2.568 2.267 1.00 97.75 88 LYS A O 1
ATOM 666 N N . ALA A 1 89 ? 4.299 4.313 0.877 1.00 97.12 89 ALA A N 1
ATOM 667 C CA . ALA A 1 89 ? 3.756 5.338 1.767 1.00 97.12 89 ALA A CA 1
ATOM 668 C C . ALA A 1 89 ? 2.271 5.085 2.078 1.00 97.12 89 ALA A C 1
ATOM 670 O O . ALA A 1 89 ? 1.891 5.030 3.244 1.00 97.12 89 ALA A O 1
ATOM 671 N N . ALA A 1 90 ? 1.459 4.801 1.054 1.00 96.25 90 ALA A N 1
ATOM 672 C CA . ALA A 1 90 ? 0.048 4.454 1.224 1.00 96.25 90 ALA A CA 1
ATOM 673 C C . ALA A 1 90 ? -0.143 3.190 2.079 1.00 96.25 90 ALA A C 1
ATOM 675 O O . ALA A 1 90 ? -1.008 3.152 2.948 1.00 96.25 90 ALA A O 1
ATOM 676 N N . LYS A 1 91 ? 0.688 2.154 1.885 1.00 96.44 91 LYS A N 1
ATOM 677 C CA . LYS A 1 91 ? 0.657 0.952 2.734 1.00 96.44 91 LYS A CA 1
ATOM 678 C C . LYS A 1 91 ? 0.979 1.278 4.198 1.00 96.44 91 LYS A C 1
ATOM 680 O O . LYS A 1 91 ? 0.356 0.697 5.082 1.00 96.44 91 LYS A O 1
ATOM 685 N N . ALA A 1 92 ? 1.950 2.155 4.447 1.00 95.56 92 ALA A N 1
ATOM 686 C CA . ALA A 1 92 ? 2.342 2.543 5.799 1.00 95.56 92 ALA A CA 1
ATOM 687 C C . ALA A 1 92 ? 1.235 3.342 6.508 1.00 95.56 92 ALA A C 1
ATOM 689 O O . ALA A 1 92 ? 0.839 2.954 7.603 1.00 95.56 92 ALA A O 1
ATOM 690 N N . SER A 1 93 ? 0.674 4.370 5.860 1.00 95.06 93 SER A N 1
ATOM 691 C CA . SER A 1 93 ? -0.459 5.141 6.409 1.00 95.06 93 SER A CA 1
ATOM 692 C C . SER A 1 93 ? -1.701 4.264 6.608 1.00 95.06 93 SER A C 1
ATOM 694 O O . SER A 1 93 ? -2.347 4.317 7.649 1.00 95.06 93 SER A O 1
ATOM 696 N N . HIS A 1 94 ? -1.985 3.346 5.680 1.00 96.38 94 HIS A N 1
ATOM 697 C CA . HIS A 1 94 ? -3.066 2.385 5.876 1.00 96.38 94 HIS A CA 1
ATOM 698 C C . HIS A 1 94 ? -2.835 1.500 7.113 1.00 96.38 94 HIS A C 1
ATOM 700 O O . HIS A 1 94 ? -3.782 1.159 7.818 1.00 96.38 94 HIS A O 1
ATOM 706 N N . ALA A 1 95 ? -1.595 1.073 7.375 1.00 93.81 95 ALA A N 1
ATOM 707 C CA . ALA A 1 95 ? -1.292 0.225 8.525 1.00 93.81 95 ALA A CA 1
ATOM 708 C C . ALA A 1 95 ? -1.535 0.951 9.858 1.00 93.81 95 ALA A C 1
ATOM 710 O O . ALA A 1 95 ? -2.097 0.346 10.773 1.00 93.81 95 ALA A O 1
ATOM 711 N N . THR A 1 96 ? -1.169 2.234 9.954 1.00 93.94 96 THR A N 1
ATOM 712 C CA . THR A 1 96 ? -1.405 3.047 11.157 1.00 93.94 96 THR A CA 1
ATOM 713 C C . THR A 1 96 ? -2.898 3.293 11.377 1.00 93.94 96 THR A C 1
ATOM 715 O O . THR A 1 96 ? -3.407 3.020 12.464 1.00 93.94 96 THR A O 1
ATOM 718 N N . GLU A 1 97 ? -3.629 3.697 10.334 1.00 92.25 97 GLU A N 1
ATOM 719 C CA . GLU A 1 97 ? -5.086 3.888 10.387 1.00 92.25 97 GLU A CA 1
ATOM 720 C C . GLU A 1 97 ? -5.822 2.599 10.763 1.00 92.25 97 GLU A C 1
ATOM 722 O O . GLU A 1 97 ? -6.719 2.601 11.606 1.00 92.25 97 GLU A O 1
ATOM 727 N N . TYR A 1 98 ? -5.428 1.470 10.168 1.00 94.44 98 TYR A N 1
ATOM 728 C CA . TYR A 1 98 ? -6.041 0.176 10.449 1.00 94.44 98 TYR A CA 1
ATOM 729 C C . TYR A 1 98 ? -5.834 -0.257 11.906 1.00 94.44 98 TYR A C 1
ATOM 731 O O . TYR A 1 98 ? -6.761 -0.773 12.535 1.00 94.44 98 TYR A O 1
ATOM 739 N N . ALA A 1 99 ? -4.639 -0.036 12.461 1.00 94.25 99 ALA A N 1
ATOM 740 C CA . ALA A 1 99 ? -4.345 -0.337 13.859 1.00 94.25 99 ALA A CA 1
ATOM 741 C C . ALA A 1 99 ? -5.175 0.531 14.822 1.00 94.25 99 ALA A C 1
ATOM 743 O O . ALA A 1 99 ? -5.736 0.011 15.795 1.00 94.25 99 ALA A O 1
ATOM 744 N N . ALA A 1 100 ? -5.313 1.826 14.518 1.00 92.50 100 ALA A N 1
ATOM 745 C CA . ALA A 1 100 ? -6.149 2.747 15.283 1.00 92.50 100 ALA A CA 1
ATOM 746 C C . ALA A 1 100 ? -7.629 2.332 15.234 1.00 92.50 100 ALA A C 1
ATOM 748 O O . ALA A 1 100 ? -8.257 2.153 16.280 1.00 92.50 100 ALA A O 1
ATOM 749 N N . LEU A 1 101 ? -8.160 2.063 14.035 1.00 92.88 101 LEU A N 1
ATOM 750 C CA . LEU A 1 101 ? -9.537 1.608 13.833 1.00 92.88 101 LEU A CA 1
ATOM 751 C C . LEU A 1 101 ? -9.824 0.304 14.586 1.00 92.88 101 LEU A C 1
ATOM 753 O O . LEU A 1 101 ? -10.848 0.177 15.255 1.00 92.88 101 LEU A O 1
ATOM 757 N N . ARG A 1 102 ? -8.910 -0.670 14.515 1.00 93.31 102 ARG A N 1
ATOM 758 C CA . ARG A 1 102 ? -9.054 -1.951 15.218 1.00 93.31 102 ARG A CA 1
ATOM 759 C C . ARG A 1 102 ? -9.088 -1.761 16.734 1.00 93.31 102 ARG A C 1
ATOM 761 O O . ARG A 1 102 ? -9.869 -2.429 17.411 1.00 93.31 102 ARG A O 1
ATOM 768 N N . THR A 1 103 ? -8.257 -0.868 17.265 1.00 92.06 103 THR A N 1
ATOM 769 C CA . THR A 1 103 ? -8.233 -0.546 18.698 1.00 92.06 103 THR A CA 1
ATOM 770 C C . THR A 1 103 ? -9.530 0.131 19.135 1.00 92.06 103 THR A C 1
ATOM 772 O O . THR A 1 103 ? -10.137 -0.300 20.114 1.00 92.06 103 THR A O 1
ATOM 775 N N . ALA A 1 104 ? -10.000 1.128 18.382 1.00 88.94 104 ALA A N 1
ATOM 776 C CA . ALA A 1 104 ? -11.261 1.814 18.655 1.00 88.94 104 ALA A CA 1
ATOM 777 C C . ALA A 1 104 ? -12.458 0.849 18.617 1.00 88.94 104 ALA A C 1
ATOM 779 O O . ALA A 1 104 ? -13.260 0.819 19.548 1.00 88.94 104 ALA A O 1
ATOM 780 N N . HIS A 1 105 ? -12.527 -0.015 17.599 1.00 90.31 105 HIS A N 1
ATOM 781 C CA . HIS A 1 105 ? -13.577 -1.025 17.485 1.00 90.31 105 HIS A CA 1
ATOM 782 C C . HIS A 1 105 ? -13.576 -2.004 18.670 1.00 90.31 105 HIS A C 1
ATOM 784 O O . HIS A 1 105 ? -14.634 -2.298 19.219 1.00 90.31 105 HIS A O 1
ATOM 790 N N . ARG A 1 106 ? -12.399 -2.474 19.115 1.00 90.00 106 ARG A N 1
ATOM 791 C CA . ARG A 1 106 ? -12.291 -3.346 20.298 1.00 90.00 106 ARG A CA 1
ATOM 792 C C . ARG A 1 106 ? -12.835 -2.681 21.561 1.00 90.00 106 ARG A C 1
ATOM 794 O O . ARG A 1 106 ? -13.531 -3.343 22.323 1.00 90.00 106 ARG A O 1
ATOM 801 N N . ARG A 1 107 ? -12.543 -1.392 21.770 1.00 88.81 107 ARG A N 1
ATOM 802 C CA . ARG A 1 107 ? -13.065 -0.628 22.915 1.00 88.81 107 ARG A CA 1
ATOM 803 C C . ARG A 1 107 ? -14.585 -0.496 22.848 1.00 88.81 107 ARG A C 1
ATOM 805 O O . ARG A 1 107 ? -15.255 -0.855 23.808 1.00 88.81 107 ARG A O 1
ATOM 812 N N . ALA A 1 108 ? -15.125 -0.080 21.702 1.00 86.25 108 ALA A N 1
ATOM 813 C CA . ALA A 1 108 ? -16.570 0.046 21.503 1.00 86.25 108 ALA A CA 1
ATOM 814 C C . ALA A 1 108 ? -17.307 -1.287 21.726 1.00 86.25 108 ALA A C 1
ATOM 816 O O . ALA A 1 108 ? -18.307 -1.331 22.437 1.00 86.25 108 ALA A O 1
ATOM 817 N N . ALA A 1 109 ? -16.769 -2.389 21.194 1.00 86.25 109 ALA A N 1
ATOM 818 C CA . ALA A 1 109 ? -17.321 -3.724 21.415 1.00 86.25 109 ALA A CA 1
ATOM 819 C C . ALA A 1 109 ? -17.244 -4.158 22.890 1.00 86.25 109 ALA A C 1
ATOM 821 O O . ALA A 1 109 ? -18.150 -4.828 23.381 1.00 86.25 109 ALA A O 1
ATOM 822 N N . GLY A 1 110 ? -16.178 -3.779 23.602 1.00 87.94 110 GLY A N 1
ATOM 823 C CA . GLY A 1 110 ? -16.046 -4.003 25.041 1.00 87.94 110 GLY A CA 1
ATOM 824 C C . GLY A 1 110 ? -17.128 -3.279 25.841 1.00 87.94 110 GLY A C 1
ATOM 825 O O . GLY A 1 110 ? -17.802 -3.912 26.651 1.00 87.94 110 GLY A O 1
ATOM 826 N N . TYR A 1 111 ? -17.353 -1.992 25.562 1.00 86.88 111 TYR A N 1
ATOM 827 C CA . TYR A 1 111 ? -18.414 -1.217 26.211 1.00 86.88 111 TYR A CA 1
ATOM 828 C C . TYR A 1 111 ? -19.803 -1.788 25.929 1.00 86.88 111 TYR A C 1
ATOM 830 O O . TYR A 1 111 ? -20.571 -1.988 26.865 1.00 86.88 111 TYR A O 1
ATOM 838 N N . ALA A 1 112 ? -20.099 -2.139 24.674 1.00 84.44 112 ALA A N 1
ATOM 839 C CA . ALA A 1 112 ? -21.381 -2.745 24.315 1.00 84.44 112 ALA A CA 1
ATOM 840 C C . ALA A 1 112 ? -21.642 -4.045 25.100 1.00 84.44 112 ALA A C 1
ATOM 842 O O . ALA A 1 112 ? -22.738 -4.263 25.608 1.00 84.44 112 ALA A O 1
ATOM 843 N N . ARG A 1 113 ? -20.614 -4.892 25.270 1.00 85.31 113 ARG A N 1
ATOM 844 C CA . ARG A 1 113 ? -20.716 -6.127 26.067 1.00 85.31 113 ARG A CA 1
ATOM 845 C C . ARG A 1 113 ? -20.934 -5.856 27.551 1.00 85.31 113 ARG A C 1
ATOM 847 O O . ARG A 1 113 ? -21.768 -6.524 28.152 1.00 85.31 113 ARG A O 1
ATOM 854 N N . ALA A 1 114 ? -20.183 -4.920 28.130 1.00 87.75 114 ALA A N 1
ATOM 855 C CA . ALA A 1 114 ? -20.308 -4.577 29.543 1.00 87.75 114 ALA A CA 1
ATOM 856 C C . ALA A 1 114 ? -21.715 -4.055 29.855 1.00 87.75 114 ALA A C 1
ATOM 858 O O . ALA A 1 114 ? -22.335 -4.502 30.816 1.00 87.75 114 ALA A O 1
ATOM 859 N N . ILE A 1 115 ? -22.257 -3.190 28.995 1.00 85.31 115 ILE A N 1
ATOM 860 C CA . ILE A 1 115 ? -23.617 -2.677 29.167 1.00 85.31 115 ILE A CA 1
ATOM 861 C C . ILE A 1 115 ? -24.645 -3.805 29.037 1.00 85.31 115 ILE A C 1
ATOM 863 O O . ILE A 1 115 ? -25.480 -3.964 29.919 1.00 85.31 115 IL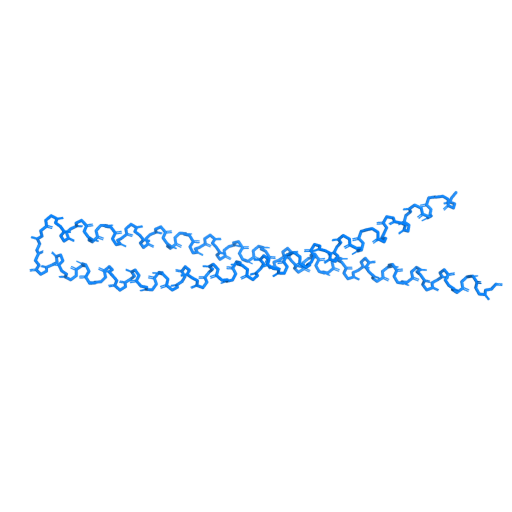E A O 1
ATOM 867 N N . ALA A 1 116 ? -24.527 -4.667 28.022 1.00 83.44 116 ALA A N 1
ATOM 868 C CA . ALA A 1 116 ? -25.422 -5.815 27.877 1.00 83.44 116 ALA A CA 1
ATOM 869 C C . ALA A 1 116 ? -25.376 -6.775 29.086 1.00 83.44 116 ALA A C 1
ATOM 871 O O . ALA A 1 116 ? -26.384 -7.394 29.427 1.00 83.44 116 ALA A O 1
ATOM 872 N N . GLN A 1 117 ? -24.219 -6.926 29.742 1.00 86.75 117 GLN A N 1
ATOM 873 C CA . GLN A 1 117 ? -24.095 -7.709 30.976 1.00 86.75 117 GLN A CA 1
ATOM 874 C C . GLN A 1 117 ? -24.796 -7.033 32.158 1.00 86.75 117 GLN A C 1
ATOM 876 O O . GLN A 1 117 ? -25.525 -7.709 32.884 1.00 86.75 117 GLN A O 1
ATOM 881 N N . VAL A 1 118 ? -24.609 -5.721 32.329 1.00 87.44 118 VAL A N 1
ATOM 882 C CA . VAL A 1 118 ? -25.271 -4.936 33.383 1.00 87.44 118 VAL A CA 1
ATOM 883 C C . VAL A 1 118 ? -26.790 -4.956 33.200 1.00 87.44 118 VAL A C 1
ATOM 885 O O . VAL A 1 118 ? -27.500 -5.279 34.149 1.00 87.44 118 VAL A O 1
ATOM 888 N N . ASP A 1 119 ? -27.293 -4.738 31.984 1.00 83.31 119 ASP A N 1
ATOM 889 C CA . ASP A 1 119 ? -28.730 -4.790 31.679 1.00 83.31 119 ASP A CA 1
ATOM 890 C C . ASP A 1 119 ? -29.341 -6.156 32.015 1.00 83.31 119 ASP A C 1
ATOM 892 O O . ASP A 1 119 ? -30.427 -6.242 32.591 1.00 83.31 119 ASP A O 1
ATOM 896 N N . ARG A 1 120 ? -28.638 -7.250 31.696 1.00 84.00 120 ARG A N 1
ATOM 897 C CA . ARG A 1 120 ? -29.081 -8.609 32.052 1.00 84.00 120 ARG A CA 1
ATOM 898 C C . ARG A 1 120 ? -29.093 -8.844 33.558 1.00 84.00 120 ARG A C 1
ATOM 900 O O . ARG A 1 120 ? -29.970 -9.556 34.039 1.00 84.00 120 ARG A O 1
ATOM 907 N N . ALA A 1 121 ? -28.120 -8.301 34.287 1.00 88.06 121 ALA A N 1
ATOM 908 C CA . ALA A 1 121 ? -28.050 -8.430 35.738 1.00 88.06 121 ALA A CA 1
ATOM 909 C C . ALA A 1 121 ? -29.172 -7.642 36.429 1.00 88.06 121 ALA A C 1
ATOM 911 O O . ALA A 1 121 ? -29.778 -8.150 37.368 1.00 88.06 121 ALA A O 1
ATOM 912 N N . LEU A 1 122 ? -29.484 -6.441 35.932 1.00 84.75 122 LEU A N 1
ATOM 913 C CA . LEU A 1 122 ? -30.570 -5.605 36.444 1.00 84.75 122 LEU A CA 1
ATOM 914 C C . LEU A 1 122 ? -31.951 -6.218 36.191 1.00 84.75 122 LEU A C 1
ATOM 916 O O . LEU A 1 122 ? -32.779 -6.192 37.085 1.00 84.75 122 LEU A O 1
ATOM 920 N N . ARG A 1 123 ? -32.186 -6.827 35.021 1.00 82.06 123 ARG A N 1
ATOM 921 C CA . ARG A 1 123 ? -33.460 -7.502 34.689 1.00 82.06 123 ARG A CA 1
ATOM 922 C C . ARG A 1 123 ? -33.689 -8.835 35.414 1.00 82.06 123 ARG A C 1
ATOM 924 O O . ARG A 1 123 ? -34.745 -9.437 35.252 1.00 82.06 123 ARG A O 1
ATOM 931 N N . ARG A 1 124 ? -32.671 -9.352 36.106 1.00 69.56 124 ARG A N 1
ATOM 932 C CA . ARG A 1 124 ? -32.741 -10.585 36.909 1.00 69.56 124 ARG A CA 1
ATOM 933 C C . ARG A 1 124 ? -33.054 -10.322 38.386 1.00 69.56 124 ARG A C 1
ATOM 935 O O . ARG A 1 124 ? -33.274 -11.291 39.107 1.00 69.56 124 ARG A O 1
ATOM 942 N N . LYS A 1 125 ? -33.010 -9.061 38.822 1.00 52.94 125 LYS A N 1
ATOM 943 C CA . LYS A 1 125 ? -33.557 -8.603 40.103 1.00 52.94 125 LYS A CA 1
ATOM 944 C C . LYS A 1 125 ? -35.004 -8.178 39.908 1.00 52.94 125 LYS A C 1
ATOM 946 O O . LYS A 1 125 ? -35.747 -8.298 40.900 1.00 52.94 125 LYS A O 1
#

Foldseek 3Di:
DVVVVVVVLVVLVVVLVVLVVVLVVLVVVLVVLVVQLVVLVVQLVVLVVQLVVLVVCCVVPPDPVSVVSNVVSVVSNVVSVVSSVVSVVVSVVSVVVSVVSVVVSVVSVVVSVVVVVVVVVVVVD

Radius of gyration: 27.0 Å; chains: 1; bounding box: 63×21×74 Å

Secondary structure (DSSP, 8-state):
-HHHHHHHHHHHHHHHHHHHHHHHHHHHHHHHHHHHHHHHHHHHHHHHHHHHHHHHHHHHS--HHHHHHHHHHHHHHHHHHHHHHHHHHHHHHHHHHHHHHHHHHHHHHHHHHHHHHHHHHHTT-

pLDDT: mean 91.01, std 8.38, range [52.94, 98.12]